Protein AF-A0A536LM38-F1 (afdb_monomer_lite)

pLDDT: mean 91.19, std 13.63, range [39.88, 98.75]

Structure (mmCIF, N/CA/C/O backbone):
data_AF-A0A536LM38-F1
#
_entry.id   AF-A0A536LM38-F1
#
loop_
_atom_site.group_PDB
_atom_site.id
_atom_site.type_symbol
_atom_site.label_atom_id
_atom_site.label_alt_id
_atom_site.label_comp_id
_atom_site.label_asym_id
_atom_site.label_entity_id
_atom_site.label_seq_id
_atom_site.pdbx_PDB_ins_code
_atom_site.Cartn_x
_atom_site.Cartn_y
_atom_site.Cartn_z
_atom_site.occupancy
_atom_site.B_iso_or_equiv
_atom_site.auth_seq_id
_atom_site.auth_comp_id
_atom_site.auth_asym_id
_atom_site.auth_atom_id
_atom_site.pdbx_PDB_model_num
ATOM 1 N N . MET A 1 1 ? -27.573 22.264 -14.269 1.00 39.88 1 MET A N 1
ATOM 2 C CA . MET A 1 1 ? -26.984 22.253 -12.913 1.00 39.88 1 MET A CA 1
ATOM 3 C C . MET A 1 1 ? -26.660 20.811 -12.567 1.00 39.88 1 MET A C 1
ATOM 5 O O . MET A 1 1 ? -27.581 20.036 -12.357 1.00 39.88 1 MET A O 1
ATOM 9 N N . SER A 1 2 ? -25.389 20.416 -12.665 1.00 48.09 2 SER A N 1
ATOM 10 C CA . SER A 1 2 ? -24.975 19.021 -12.457 1.00 48.09 2 SER A CA 1
ATOM 11 C C . SER A 1 2 ? -24.97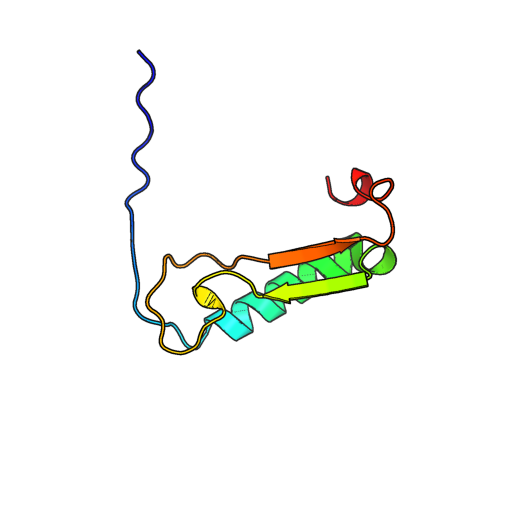6 18.713 -10.963 1.00 48.09 2 SER A C 1
ATOM 13 O O . SER A 1 2 ? -24.215 19.326 -10.218 1.00 48.09 2 SER A O 1
ATOM 15 N N . GLN A 1 3 ? -25.844 17.803 -10.519 1.00 47.16 3 GLN A N 1
ATOM 16 C CA . GLN A 1 3 ? -25.819 17.298 -9.148 1.00 47.16 3 GLN A CA 1
ATOM 17 C C . GLN A 1 3 ? -24.539 16.483 -8.942 1.00 47.16 3 GLN A C 1
ATOM 19 O O . GLN A 1 3 ? -24.273 15.532 -9.675 1.00 47.16 3 GLN A O 1
ATOM 24 N N . ALA A 1 4 ? -23.743 16.862 -7.945 1.00 58.31 4 ALA A N 1
ATOM 25 C CA . ALA A 1 4 ? -22.693 16.005 -7.424 1.00 58.31 4 ALA A CA 1
ATOM 26 C C . ALA A 1 4 ? -23.358 14.809 -6.730 1.00 58.31 4 ALA A C 1
ATOM 28 O O . ALA A 1 4 ? -24.156 14.981 -5.808 1.00 58.31 4 ALA A O 1
ATOM 29 N N . VAL A 1 5 ? -23.049 13.597 -7.189 1.00 56.78 5 VAL A N 1
ATOM 30 C CA . VAL A 1 5 ? -23.462 12.361 -6.520 1.00 56.78 5 VAL A CA 1
ATOM 31 C C . VAL A 1 5 ? -22.782 12.333 -5.152 1.00 56.78 5 VAL A C 1
ATOM 33 O O . VAL A 1 5 ? -21.570 12.152 -5.049 1.00 56.78 5 VAL A O 1
ATOM 36 N N . SER A 1 6 ? -23.562 12.546 -4.095 1.00 58.19 6 SER A N 1
ATOM 37 C CA . SER A 1 6 ? -23.130 12.376 -2.709 1.00 58.19 6 SER A CA 1
ATOM 38 C C . SER A 1 6 ? -22.879 10.886 -2.460 1.00 58.19 6 SER A C 1
ATOM 40 O O . SER A 1 6 ? -23.787 10.132 -2.113 1.00 58.19 6 SER A O 1
ATOM 42 N N . LYS A 1 7 ? -21.650 10.421 -2.715 1.00 67.69 7 LYS A N 1
ATOM 43 C CA . LYS A 1 7 ? -21.201 9.094 -2.275 1.00 67.69 7 LYS A CA 1
ATOM 44 C C . LYS A 1 7 ? -21.260 9.116 -0.748 1.00 67.69 7 LYS A C 1
ATOM 46 O O . LYS A 1 7 ? -20.563 9.931 -0.147 1.00 67.69 7 LYS A O 1
ATOM 51 N N . SER A 1 8 ? -22.102 8.283 -0.129 1.00 72.56 8 SER A N 1
ATOM 52 C CA . SER A 1 8 ? -22.263 8.295 1.329 1.00 72.56 8 SER A CA 1
ATOM 53 C C . SER A 1 8 ? -20.895 8.142 1.993 1.00 72.56 8 SER A C 1
ATOM 55 O O . SER A 1 8 ? -20.152 7.199 1.701 1.00 72.56 8 SER A O 1
ATOM 57 N N . LEU A 1 9 ? -20.540 9.100 2.845 1.00 81.19 9 LEU A N 1
ATOM 58 C CA . LEU A 1 9 ? -19.251 9.127 3.519 1.00 81.19 9 LEU A CA 1
ATOM 59 C C . LEU A 1 9 ? -19.294 8.122 4.680 1.00 81.19 9 LEU A C 1
ATOM 61 O O . LEU A 1 9 ? -19.658 8.470 5.797 1.00 81.19 9 LEU A O 1
ATOM 65 N N . VAL A 1 10 ? -19.004 6.852 4.392 1.00 90.88 10 VAL A N 1
ATOM 66 C CA . VAL A 1 10 ? -18.917 5.800 5.414 1.00 90.88 10 VAL A CA 1
ATOM 67 C C . VAL A 1 10 ? -17.501 5.783 5.972 1.00 90.88 10 VAL A C 1
ATOM 69 O O . VAL A 1 10 ? -16.545 5.577 5.222 1.00 90.88 10 VAL A O 1
ATOM 72 N N . ILE A 1 11 ? -17.390 5.996 7.280 1.00 96.31 11 ILE A N 1
ATOM 73 C CA . ILE A 1 11 ? -16.185 5.742 8.068 1.00 96.31 11 ILE A CA 1
ATOM 74 C C . ILE A 1 11 ? -16.461 4.494 8.905 1.00 96.31 11 ILE A C 1
ATOM 76 O O . ILE A 1 11 ? -17.511 4.405 9.538 1.00 96.31 11 ILE A O 1
ATOM 80 N N . ALA A 1 12 ? -15.544 3.536 8.863 1.00 96.44 12 ALA A N 1
ATOM 81 C CA . ALA A 1 12 ? -15.587 2.299 9.627 1.00 96.44 12 ALA A CA 1
ATOM 82 C C . ALA A 1 12 ? -14.435 2.276 10.635 1.00 96.44 12 ALA A C 1
ATOM 84 O O . ALA A 1 12 ? -13.387 2.885 10.396 1.00 96.44 12 ALA A O 1
ATOM 85 N N . ASP A 1 13 ? -14.626 1.558 11.740 1.00 98.38 13 ASP A N 1
ATOM 86 C CA . ASP A 1 13 ? -13.526 1.204 12.635 1.00 98.38 13 ASP A CA 1
ATOM 87 C C . ASP A 1 13 ? -12.458 0.405 11.880 1.00 98.38 13 ASP A C 1
ATOM 89 O O . ASP A 1 13 ? -12.715 -0.142 10.803 1.00 98.38 13 ASP A O 1
ATOM 93 N N . TYR A 1 14 ? 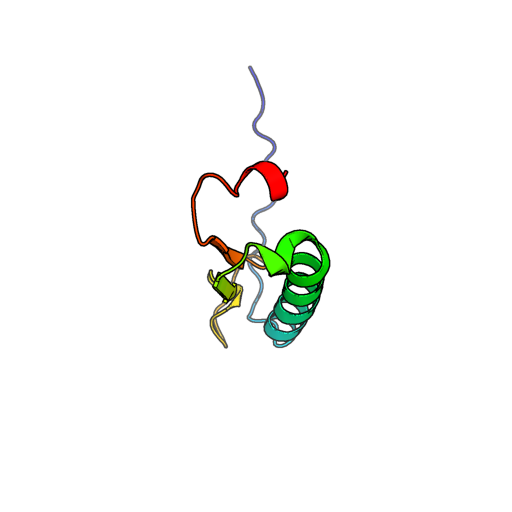-11.249 0.355 12.442 1.00 98.31 14 TYR A N 1
ATOM 94 C CA . TYR A 1 14 ? -10.154 -0.384 11.827 1.00 98.31 14 TYR A CA 1
ATOM 95 C C . TYR A 1 14 ? -10.531 -1.851 11.603 1.00 98.31 14 TYR A C 1
ATOM 97 O O . TYR A 1 14 ? -10.854 -2.568 12.553 1.00 98.31 14 TYR A O 1
ATOM 105 N N . ASP A 1 15 ? -10.434 -2.300 10.355 1.00 98.44 15 ASP A N 1
ATOM 106 C CA . ASP A 1 15 ? -10.633 -3.697 9.994 1.00 98.44 15 ASP A CA 1
ATOM 107 C C . ASP A 1 15 ? -9.268 -4.409 9.923 1.00 98.44 15 ASP A C 1
ATOM 109 O O . ASP A 1 15 ? -8.426 -4.043 9.092 1.00 98.44 15 ASP A O 1
ATOM 113 N N . PRO A 1 16 ? -9.020 -5.447 10.745 1.00 98.38 16 PRO A N 1
ATOM 114 C CA . PRO A 1 16 ? -7.770 -6.204 10.708 1.00 98.38 16 PRO A CA 1
ATOM 115 C C . PRO A 1 16 ? -7.536 -6.956 9.390 1.00 98.38 16 PRO A C 1
ATOM 117 O O . PRO A 1 16 ? -6.435 -7.465 9.184 1.00 98.38 16 PRO A O 1
ATOM 120 N N . HIS A 1 17 ? -8.522 -7.020 8.489 1.00 98.56 17 HIS A N 1
ATOM 121 C CA . HIS A 1 17 ? -8.353 -7.594 7.154 1.00 98.56 17 HIS A CA 1
ATOM 122 C C . HIS A 1 17 ? -7.763 -6.608 6.134 1.00 98.56 17 HIS A C 1
ATOM 124 O O . HIS A 1 17 ? -7.304 -7.050 5.081 1.00 98.56 17 HIS A O 1
ATOM 130 N N . TRP A 1 18 ? -7.711 -5.297 6.407 1.00 98.69 18 TRP A N 1
ATOM 131 C CA . TRP A 1 18 ? -7.156 -4.321 5.454 1.00 98.69 18 TRP A CA 1
ATOM 132 C C . TRP A 1 18 ? -5.720 -4.630 4.993 1.00 98.69 18 TRP A C 1
ATOM 134 O O . TRP A 1 18 ? -5.479 -4.531 3.788 1.00 98.69 18 TRP A O 1
ATOM 144 N N . PRO A 1 19 ? -4.782 -5.073 5.859 1.00 98.69 19 PRO A N 1
ATOM 145 C CA . PRO A 1 19 ? -3.454 -5.495 5.409 1.00 98.69 19 PRO A CA 1
ATOM 146 C C . PRO A 1 19 ? -3.492 -6.670 4.420 1.00 98.69 19 PRO A C 1
ATOM 148 O O . PRO A 1 19 ? -2.735 -6.689 3.454 1.00 98.69 19 PRO A O 1
ATOM 151 N N . GLN A 1 20 ? -4.395 -7.637 4.617 1.00 98.69 20 GLN A N 1
ATOM 152 C CA . GLN A 1 20 ? -4.557 -8.756 3.685 1.00 98.69 20 GLN A CA 1
ATOM 153 C C . GLN A 1 20 ? -5.122 -8.277 2.342 1.00 98.69 20 GLN A C 1
ATOM 155 O O . GLN A 1 20 ? -4.613 -8.658 1.291 1.00 98.69 20 GLN A O 1
ATOM 160 N N . MET A 1 21 ? -6.145 -7.418 2.367 1.00 98.62 21 MET A N 1
ATOM 161 C CA . MET A 1 21 ? -6.734 -6.849 1.148 1.00 98.62 21 MET A CA 1
ATOM 162 C C . MET A 1 21 ? -5.695 -6.068 0.333 1.00 98.62 21 MET A C 1
ATOM 164 O O . MET A 1 21 ? -5.685 -6.151 -0.897 1.00 98.62 21 MET A O 1
ATOM 168 N N . TYR A 1 22 ? -4.801 -5.345 1.015 1.00 98.75 22 TYR A N 1
ATOM 169 C CA . TYR A 1 22 ? -3.643 -4.719 0.391 1.00 98.75 22 TYR A CA 1
ATOM 170 C C . TYR A 1 22 ? -2.721 -5.742 -0.278 1.00 98.75 22 TYR A C 1
ATOM 172 O O . TYR A 1 22 ? -2.418 -5.572 -1.455 1.00 98.75 22 TYR A O 1
ATOM 180 N N . GLU A 1 23 ? -2.302 -6.808 0.410 1.00 98.75 23 GLU A N 1
ATOM 181 C CA . GLU A 1 23 ? -1.403 -7.813 -0.181 1.00 98.75 23 GLU A CA 1
ATOM 182 C C . GLU A 1 23 ? -2.014 -8.508 -1.406 1.00 98.75 23 GLU A C 1
ATOM 184 O O . GLU A 1 23 ? -1.324 -8.763 -2.396 1.00 98.75 23 GLU A O 1
ATOM 189 N N . GLU A 1 24 ? -3.322 -8.765 -1.386 1.00 98.69 24 GLU A N 1
ATOM 190 C CA . GLU A 1 24 ? -4.038 -9.334 -2.526 1.00 98.69 24 GLU A CA 1
ATOM 191 C C . GLU A 1 24 ? -4.027 -8.400 -3.745 1.00 98.69 24 GLU A C 1
ATOM 193 O O . GLU A 1 24 ? -3.778 -8.849 -4.867 1.00 98.69 24 GLU A O 1
ATOM 198 N N . GLU A 1 25 ? -4.275 -7.103 -3.549 1.00 98.19 25 GLU A N 1
ATOM 199 C CA . GLU A 1 25 ? -4.227 -6.118 -4.636 1.00 98.19 25 GLU A CA 1
ATOM 200 C C . GLU A 1 25 ? -2.790 -5.841 -5.088 1.00 98.19 25 GLU A C 1
ATOM 202 O O . GLU A 1 25 ? -2.509 -5.799 -6.284 1.00 98.19 25 GLU A O 1
ATOM 207 N N . ARG A 1 26 ? -1.843 -5.763 -4.153 1.00 98.50 26 ARG A N 1
ATOM 208 C CA . ARG A 1 26 ? -0.410 -5.668 -4.438 1.00 98.50 26 ARG A CA 1
ATOM 209 C C . ARG A 1 26 ? 0.039 -6.805 -5.354 1.00 98.50 26 ARG A C 1
ATOM 211 O O . ARG A 1 26 ? 0.734 -6.558 -6.337 1.00 98.50 26 ARG A O 1
ATOM 218 N N . ALA A 1 27 ? -0.378 -8.041 -5.077 1.00 98.38 27 ALA A N 1
ATOM 219 C CA . ALA A 1 27 ? -0.068 -9.189 -5.924 1.00 98.38 27 ALA A CA 1
ATOM 220 C C . ALA A 1 27 ? -0.680 -9.062 -7.330 1.00 98.38 27 ALA A C 1
ATOM 222 O O . ALA A 1 27 ? -0.016 -9.394 -8.316 1.00 98.38 27 ALA A O 1
ATOM 223 N N . ARG A 1 28 ? -1.915 -8.552 -7.448 1.00 97.94 28 ARG A N 1
ATOM 224 C CA . ARG A 1 28 ? -2.555 -8.276 -8.748 1.00 97.94 28 ARG A CA 1
ATOM 225 C C . ARG A 1 28 ? -1.784 -7.226 -9.548 1.00 97.94 28 ARG A C 1
ATOM 227 O O . ARG A 1 28 ? -1.488 -7.466 -10.718 1.00 97.94 28 ARG A O 1
ATOM 234 N N . ILE A 1 29 ? -1.399 -6.121 -8.913 1.00 96.50 29 ILE A N 1
ATOM 235 C CA . ILE A 1 29 ? -0.631 -5.035 -9.537 1.00 96.50 29 ILE A CA 1
ATOM 236 C C . ILE A 1 29 ? 0.747 -5.533 -9.991 1.00 96.50 29 ILE A C 1
ATOM 238 O O . ILE A 1 29 ? 1.126 -5.335 -11.144 1.00 96.50 29 ILE A O 1
ATOM 242 N N . LEU A 1 30 ? 1.485 -6.237 -9.126 1.00 96.69 30 LEU A N 1
ATOM 243 C CA . LEU A 1 30 ? 2.805 -6.779 -9.468 1.00 96.69 30 LEU A CA 1
ATOM 244 C C . LEU A 1 30 ? 2.734 -7.814 -10.592 1.00 96.69 30 LEU A C 1
ATOM 246 O O . LEU A 1 30 ? 3.629 -7.872 -11.430 1.00 96.69 30 LEU A O 1
ATOM 250 N N . LYS A 1 31 ? 1.662 -8.607 -10.658 1.00 97.12 31 LYS A N 1
ATOM 251 C CA . LYS A 1 31 ? 1.448 -9.527 -11.77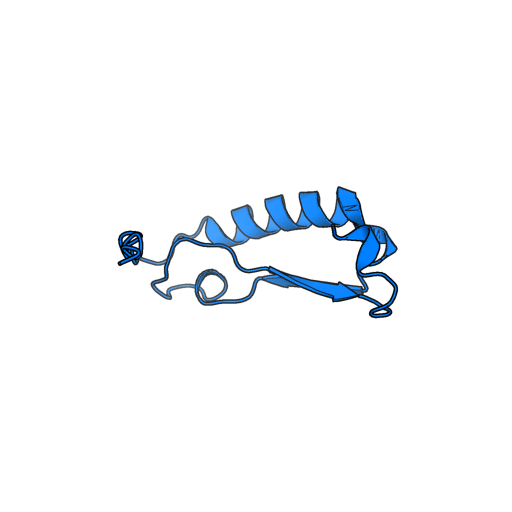7 1.00 97.12 31 LYS A CA 1
ATOM 252 C C . LYS A 1 31 ? 1.217 -8.791 -13.103 1.00 97.12 31 LYS A C 1
ATOM 254 O O . LYS A 1 31 ? 1.608 -9.311 -14.142 1.00 97.12 31 LYS A O 1
ATOM 259 N N . ALA A 1 32 ? 0.566 -7.630 -13.078 1.00 94.69 32 ALA A N 1
ATOM 260 C CA . ALA A 1 32 ? 0.254 -6.865 -14.282 1.00 94.69 32 ALA A CA 1
ATOM 261 C C . ALA A 1 32 ? 1.449 -6.040 -14.790 1.00 94.69 32 ALA A C 1
ATOM 263 O O . ALA A 1 32 ? 1.716 -6.031 -15.988 1.00 94.69 32 ALA A O 1
ATOM 264 N N . ILE A 1 33 ? 2.160 -5.352 -13.889 1.00 94.06 33 ILE A N 1
ATOM 265 C CA . ILE A 1 33 ? 3.163 -4.329 -14.243 1.00 94.06 33 ILE A CA 1
ATOM 266 C C . ILE A 1 33 ? 4.437 -4.386 -13.383 1.00 94.06 33 ILE A C 1
ATOM 268 O O . ILE A 1 33 ? 5.187 -3.412 -13.316 1.00 94.06 33 ILE A O 1
ATOM 272 N N . GLY A 1 34 ? 4.699 -5.509 -12.708 1.00 94.88 34 GLY A N 1
ATOM 273 C CA . GLY A 1 34 ? 5.790 -5.644 -11.735 1.00 94.88 34 GLY A CA 1
ATOM 274 C C . GLY A 1 34 ? 7.183 -5.334 -12.280 1.00 94.88 34 GLY A C 1
ATOM 275 O O . GLY A 1 34 ? 7.996 -4.781 -11.546 1.00 94.88 34 GLY A O 1
ATOM 276 N N . ASP A 1 35 ? 7.435 -5.590 -13.566 1.00 94.31 35 ASP A N 1
ATOM 277 C CA . ASP A 1 35 ? 8.724 -5.302 -14.216 1.00 94.31 35 ASP A CA 1
ATOM 278 C C . ASP A 1 35 ? 9.081 -3.803 -14.222 1.00 94.31 35 ASP A C 1
ATOM 280 O O . ASP A 1 35 ? 10.253 -3.432 -14.324 1.00 94.31 35 ASP A O 1
ATOM 284 N N . TRP A 1 36 ? 8.079 -2.931 -14.088 1.00 94.69 36 TRP A N 1
ATOM 285 C CA . TRP A 1 36 ? 8.229 -1.473 -14.126 1.00 94.69 36 TRP A CA 1
ATOM 286 C C . TRP A 1 36 ? 8.212 -0.826 -12.736 1.00 94.69 36 TRP A C 1
ATOM 288 O O . TRP A 1 36 ? 8.586 0.343 -12.587 1.00 94.69 36 TRP A O 1
ATOM 298 N N . ILE A 1 37 ? 7.806 -1.583 -11.714 1.00 95.75 37 ILE A N 1
ATOM 299 C CA . ILE A 1 37 ? 7.658 -1.118 -10.336 1.00 95.75 37 ILE A CA 1
ATOM 300 C C . ILE A 1 37 ? 8.984 -1.270 -9.583 1.00 95.75 37 ILE A C 1
ATOM 302 O O . ILE A 1 37 ? 9.596 -2.334 -9.563 1.00 95.75 37 ILE A O 1
ATOM 306 N N . VAL A 1 38 ? 9.412 -0.204 -8.904 1.00 96.81 38 VAL A N 1
ATOM 307 C CA . VAL A 1 38 ? 10.583 -0.209 -8.006 1.00 96.81 38 VAL A CA 1
ATOM 308 C C . VAL A 1 38 ? 10.207 -0.262 -6.526 1.00 96.81 38 VAL A C 1
ATOM 310 O O . VAL A 1 38 ? 11.019 -0.695 -5.714 1.00 96.81 38 VAL A O 1
ATOM 313 N N . ALA A 1 39 ? 8.993 0.163 -6.173 1.00 97.12 39 ALA A N 1
ATOM 314 C CA . ALA A 1 39 ? 8.450 0.107 -4.819 1.00 97.12 39 ALA A CA 1
ATOM 315 C C . ALA A 1 39 ? 6.920 0.040 -4.874 1.00 97.12 39 ALA A C 1
ATOM 317 O O . ALA A 1 39 ? 6.312 0.661 -5.744 1.00 97.12 39 ALA A O 1
ATOM 318 N N . ILE A 1 40 ? 6.300 -0.693 -3.951 1.00 97.75 40 ILE A N 1
ATOM 319 C CA . ILE A 1 40 ? 4.843 -0.737 -3.800 1.00 97.75 40 ILE A CA 1
ATOM 320 C C . ILE A 1 40 ? 4.486 -0.793 -2.314 1.00 97.75 40 ILE A C 1
ATOM 322 O O . ILE A 1 40 ? 5.037 -1.622 -1.587 1.00 97.75 40 ILE A O 1
ATOM 326 N N . GLU A 1 41 ? 3.619 0.114 -1.870 1.00 98.25 41 GLU A N 1
ATOM 327 C CA . GLU A 1 41 ? 3.349 0.371 -0.451 1.00 98.25 41 GLU A CA 1
ATOM 328 C C . GLU A 1 41 ? 1.855 0.586 -0.180 1.00 98.25 41 GLU A C 1
ATOM 330 O O . GLU A 1 41 ? 1.147 1.206 -0.981 1.00 98.25 41 GLU A O 1
ATOM 335 N N . HIS A 1 42 ? 1.390 0.108 0.981 1.00 98.56 42 HIS A N 1
ATOM 336 C CA . HIS A 1 42 ? 0.062 0.417 1.517 1.00 98.56 42 HIS A CA 1
ATOM 337 C C . HIS A 1 42 ? 0.109 1.815 2.122 1.00 98.56 42 HIS A C 1
ATOM 339 O O . HIS A 1 42 ? 0.892 2.067 3.037 1.00 98.56 42 HIS A O 1
ATOM 345 N N . CYS A 1 43 ? -0.715 2.729 1.618 1.00 97.81 43 CYS A N 1
ATOM 346 C CA . CYS A 1 43 ? -0.795 4.093 2.122 1.00 97.81 43 CYS A CA 1
ATOM 347 C C . CYS A 1 43 ? -2.220 4.441 2.581 1.00 97.81 43 CYS A C 1
ATOM 349 O O . CYS A 1 43 ? -3.138 3.623 2.531 1.00 97.81 43 CYS A O 1
ATOM 351 N N . GLY A 1 44 ? -2.398 5.661 3.092 1.00 97.25 44 GLY A N 1
ATOM 352 C CA . GLY A 1 44 ? -3.687 6.124 3.606 1.00 97.25 44 GLY A CA 1
ATOM 353 C C . GLY A 1 44 ? -4.039 5.571 4.992 1.00 97.25 44 GLY A C 1
ATOM 354 O O . GLY A 1 44 ? -3.265 4.864 5.636 1.00 97.25 44 GLY A O 1
ATOM 355 N N . SER A 1 45 ? -5.220 5.940 5.493 1.00 98.19 45 SER A N 1
ATOM 356 C CA . SER A 1 45 ? -5.636 5.618 6.867 1.00 98.19 45 SER A CA 1
ATOM 357 C C . SER A 1 45 ? -5.842 4.121 7.107 1.00 98.19 45 SER A C 1
ATOM 359 O O . SER A 1 45 ? -5.661 3.668 8.232 1.00 98.19 45 SER A O 1
ATOM 361 N N . THR A 1 46 ? -6.163 3.343 6.068 1.00 98.44 46 THR A N 1
ATOM 362 C CA . THR A 1 46 ? -6.333 1.885 6.188 1.00 98.44 46 THR A CA 1
ATOM 363 C C . THR A 1 46 ? -5.015 1.138 6.416 1.00 98.44 46 THR A C 1
ATOM 365 O O . THR A 1 46 ? -5.038 -0.007 6.863 1.00 98.44 46 THR A O 1
ATOM 368 N N . ALA A 1 47 ? -3.869 1.788 6.187 1.00 98.31 47 ALA A N 1
ATOM 369 C CA . ALA A 1 47 ? -2.542 1.256 6.497 1.00 98.31 47 ALA A CA 1
ATOM 370 C C . ALA A 1 47 ? -2.141 1.424 7.977 1.00 98.31 47 ALA A C 1
ATOM 372 O O . ALA A 1 47 ? -1.091 0.932 8.385 1.00 98.31 47 ALA A O 1
ATOM 373 N N . VAL A 1 48 ? -2.944 2.125 8.791 1.00 98.38 48 VAL A N 1
ATOM 374 C CA . VAL A 1 48 ? -2.625 2.439 10.193 1.00 98.38 48 VAL A CA 1
ATOM 375 C C . VAL A 1 48 ? -3.481 1.580 11.134 1.00 98.38 48 VAL A C 1
ATOM 377 O O . VAL A 1 48 ? -4.678 1.842 11.274 1.00 98.38 48 VAL A O 1
ATOM 380 N N . PRO A 1 49 ? -2.900 0.574 11.817 1.00 98.06 49 PRO A N 1
ATOM 381 C CA . PRO A 1 49 ? -3.627 -0.250 12.777 1.00 98.06 49 PRO A CA 1
ATOM 382 C C . PRO A 1 49 ? -4.352 0.568 13.846 1.00 98.06 49 PRO A C 1
ATOM 384 O O . PRO A 1 49 ? -3.767 1.441 14.485 1.00 98.06 49 PRO A O 1
AT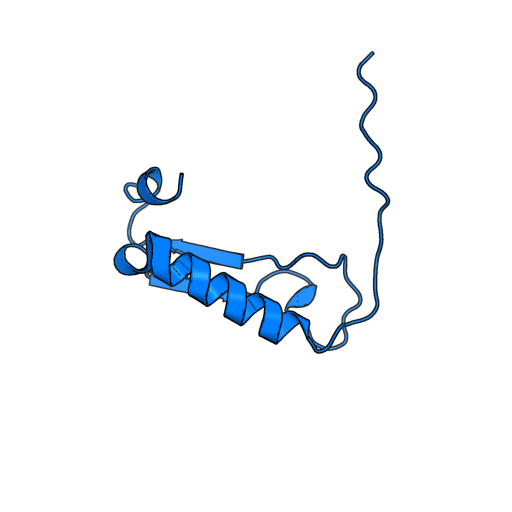OM 387 N N . GLY A 1 50 ? -5.634 0.263 14.050 1.00 97.88 50 GLY A N 1
ATOM 388 C CA . GLY A 1 50 ? -6.487 0.924 15.041 1.00 97.88 50 GLY A CA 1
ATOM 389 C C . GLY A 1 50 ? -7.079 2.269 14.606 1.00 97.88 50 GLY A C 1
ATOM 390 O O . GLY A 1 50 ? -7.845 2.854 15.369 1.00 97.88 50 GLY A O 1
ATOM 391 N N . LEU A 1 51 ? -6.776 2.763 13.400 1.00 98.31 51 LEU A N 1
ATOM 392 C CA . LEU A 1 51 ? -7.340 4.012 12.892 1.00 98.31 51 LEU A CA 1
ATOM 393 C C . LEU A 1 51 ? -8.648 3.767 12.127 1.00 98.31 51 LEU A C 1
ATOM 395 O O . LEU A 1 51 ? -8.668 3.041 11.135 1.00 98.31 51 LEU A O 1
ATOM 399 N N . ALA A 1 52 ? -9.733 4.415 12.557 1.00 97.94 52 ALA A N 1
ATOM 400 C CA . ALA A 1 52 ? -10.981 4.440 11.800 1.00 97.94 52 ALA A CA 1
ATOM 401 C C . ALA A 1 52 ? -10.790 5.183 10.468 1.00 97.94 52 ALA A C 1
ATOM 403 O O . ALA A 1 52 ? -10.170 6.249 10.414 1.00 97.94 52 ALA A O 1
ATOM 404 N N . ALA A 1 53 ? -11.330 4.629 9.388 1.00 97.50 53 ALA A N 1
ATOM 405 C CA . ALA A 1 53 ? -11.084 5.109 8.037 1.00 97.50 53 ALA A CA 1
ATOM 406 C C . ALA A 1 53 ? -12.275 4.856 7.114 1.00 97.50 53 ALA A C 1
ATOM 408 O O . ALA A 1 53 ? -13.171 4.058 7.386 1.00 97.50 53 ALA A O 1
ATOM 409 N N . LYS A 1 54 ? -12.265 5.518 5.960 1.00 96.69 54 LYS A N 1
ATOM 410 C CA . LYS A 1 54 ? -13.086 5.080 4.834 1.00 96.69 54 LYS A CA 1
ATOM 411 C C . LYS A 1 54 ? -12.559 3.712 4.366 1.00 96.69 54 LYS A C 1
ATOM 413 O O . LYS A 1 54 ? -11.346 3.603 4.203 1.00 96.69 54 LYS A O 1
ATOM 418 N N . PRO A 1 55 ? -13.411 2.702 4.104 1.00 96.38 55 PRO A N 1
ATOM 419 C CA . PRO A 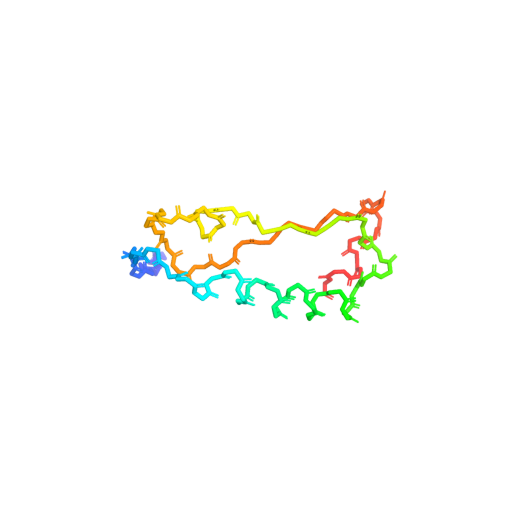1 55 ? -12.969 1.353 3.734 1.00 96.38 55 PRO A CA 1
ATOM 420 C C . PRO A 1 55 ? -12.485 1.302 2.273 1.00 96.38 55 PRO A C 1
ATOM 422 O O . PRO A 1 55 ? -13.142 0.754 1.390 1.00 96.38 55 PRO A O 1
ATOM 425 N N . VAL A 1 56 ? -11.357 1.957 2.006 1.00 96.75 56 VAL A N 1
ATOM 426 C CA . VAL A 1 56 ? -10.672 2.033 0.712 1.00 96.75 56 VAL A CA 1
ATOM 427 C C . VAL A 1 56 ? -9.192 1.748 0.955 1.00 96.75 56 VAL A C 1
ATOM 429 O O . VAL A 1 56 ? -8.578 2.343 1.838 1.00 96.75 56 VAL A O 1
ATOM 432 N N . ILE A 1 57 ? -8.634 0.812 0.190 1.00 98.19 57 ILE A N 1
ATOM 433 C CA . ILE A 1 57 ? -7.203 0.506 0.213 1.00 98.19 57 ILE A CA 1
ATOM 434 C C . ILE A 1 57 ? -6.511 1.446 -0.772 1.00 98.19 57 ILE A C 1
ATOM 436 O O . ILE A 1 57 ? -6.759 1.366 -1.974 1.00 98.19 57 ILE A O 1
ATOM 440 N N . ASP A 1 58 ? -5.666 2.336 -0.259 1.00 98.44 58 ASP A N 1
ATOM 441 C CA . ASP A 1 58 ? -4.825 3.205 -1.075 1.00 98.44 58 ASP A CA 1
ATOM 442 C C . ASP A 1 58 ? -3.450 2.543 -1.267 1.00 98.44 58 ASP A C 1
ATOM 444 O O . ASP A 1 58 ? -2.855 2.015 -0.325 1.00 98.44 58 ASP A O 1
ATOM 448 N N . ILE A 1 59 ? -2.946 2.539 -2.502 1.00 98.31 59 ILE A N 1
ATOM 449 C CA . ILE A 1 59 ? -1.674 1.898 -2.862 1.00 98.31 59 ILE A CA 1
ATOM 450 C C . ILE A 1 59 ? -0.820 2.892 -3.631 1.00 98.31 59 ILE A C 1
ATOM 452 O O . ILE A 1 59 ? -1.273 3.483 -4.613 1.00 98.31 59 ILE A O 1
ATOM 456 N N . TYR A 1 60 ? 0.439 3.030 -3.224 1.00 97.12 60 TYR A N 1
ATOM 457 C CA . TYR A 1 60 ? 1.445 3.741 -4.000 1.00 97.12 60 TYR A CA 1
ATOM 458 C C . TYR A 1 60 ? 2.369 2.761 -4.701 1.00 97.12 60 TYR A C 1
ATOM 460 O O . TYR A 1 60 ? 2.924 1.870 -4.071 1.00 97.12 60 TYR A O 1
ATOM 468 N N . ALA A 1 61 ? 2.548 2.957 -6.007 1.00 95.69 61 ALA A N 1
ATOM 469 C CA . ALA A 1 61 ? 3.502 2.229 -6.828 1.00 95.69 61 ALA A CA 1
ATOM 470 C C . ALA A 1 61 ? 4.515 3.221 -7.413 1.00 95.69 61 ALA A C 1
ATOM 472 O O . ALA A 1 61 ? 4.167 4.098 -8.204 1.00 95.69 61 ALA A O 1
ATOM 473 N N . GLY A 1 62 ? 5.773 3.096 -7.002 1.00 96.00 62 GLY A N 1
ATOM 474 C CA . GLY A 1 62 ? 6.887 3.843 -7.569 1.00 96.00 62 GLY A CA 1
ATOM 475 C C . GLY A 1 62 ? 7.374 3.177 -8.850 1.00 96.00 62 GLY A C 1
ATOM 476 O O . GLY A 1 62 ? 7.633 1.974 -8.858 1.00 96.00 62 GLY A O 1
ATOM 477 N N . LEU A 1 63 ? 7.543 3.960 -9.914 1.00 95.06 63 LEU A N 1
ATOM 478 C CA . LEU A 1 63 ? 8.135 3.520 -11.180 1.00 95.06 63 LEU A CA 1
ATOM 479 C C . LEU A 1 63 ? 9.589 3.982 -11.278 1.00 95.06 63 LEU A C 1
ATOM 481 O O . LEU A 1 63 ? 9.962 5.014 -10.719 1.00 95.06 63 LEU A O 1
ATOM 485 N N . ARG A 1 64 ? 10.412 3.244 -12.029 1.00 87.81 64 ARG A N 1
ATOM 486 C CA . ARG A 1 64 ? 11.813 3.633 -12.274 1.00 87.81 64 ARG A CA 1
ATOM 487 C C . ARG A 1 64 ? 11.930 4.935 -13.072 1.00 87.81 64 ARG A C 1
ATOM 489 O O . ARG A 1 64 ? 12.837 5.724 -12.820 1.00 87.81 64 ARG A O 1
ATOM 496 N N . SER A 1 65 ? 11.037 5.132 -14.037 1.00 91.88 65 SER A N 1
ATOM 497 C CA . SER A 1 65 ? 10.912 6.343 -14.848 1.00 91.88 65 SER A CA 1
ATOM 498 C C . SER A 1 65 ? 9.436 6.646 -15.090 1.00 91.88 65 SER A C 1
ATOM 500 O O . SER A 1 65 ? 8.620 5.734 -15.225 1.00 91.88 65 SER A O 1
ATOM 502 N N . TRP A 1 66 ? 9.096 7.929 -15.209 1.00 90.62 66 TRP A N 1
ATOM 503 C CA . TRP A 1 66 ? 7.747 8.363 -15.582 1.00 90.62 66 TRP A CA 1
ATOM 504 C C . TRP A 1 66 ? 7.360 7.967 -17.013 1.00 90.62 66 TRP A C 1
ATOM 506 O O . TRP A 1 66 ? 6.177 7.926 -17.357 1.00 90.62 66 TRP A O 1
ATOM 516 N N . ASP A 1 67 ? 8.341 7.633 -17.851 1.00 92.62 67 ASP A N 1
ATOM 517 C CA . ASP A 1 67 ? 8.104 7.085 -19.189 1.00 92.62 67 ASP A CA 1
ATOM 518 C C . ASP A 1 67 ? 7.408 5.720 -19.135 1.00 92.62 67 ASP A C 1
ATOM 520 O O . ASP A 1 67 ? 6.718 5.350 -20.078 1.00 92.62 67 ASP A O 1
ATOM 524 N N . ASN A 1 68 ? 7.505 5.002 -18.007 1.00 90.50 68 ASN A N 1
ATOM 525 C CA . ASN A 1 68 ? 6.857 3.705 -17.819 1.00 90.50 68 ASN A CA 1
ATOM 526 C C . ASN A 1 68 ? 5.381 3.793 -17.378 1.00 90.50 68 ASN A C 1
ATOM 528 O O . ASN A 1 68 ? 4.781 2.798 -16.978 1.00 90.50 68 ASN A O 1
ATOM 532 N N . ARG A 1 69 ? 4.779 4.988 -17.403 1.00 91.62 69 ARG A N 1
ATOM 533 C CA . ARG A 1 69 ? 3.373 5.178 -17.008 1.00 91.62 69 ARG A CA 1
ATOM 534 C C . ARG A 1 69 ? 2.379 4.585 -18.008 1.00 91.62 69 ARG A C 1
ATOM 536 O O . ARG A 1 69 ? 1.247 4.310 -17.634 1.00 91.62 69 ARG A O 1
ATOM 543 N N . GLU A 1 70 ? 2.774 4.424 -19.272 1.00 90.06 70 GLU A N 1
ATOM 544 C CA . GLU A 1 70 ? 1.890 3.898 -20.324 1.00 90.06 70 GLU A CA 1
ATOM 545 C C . GLU A 1 70 ? 1.553 2.423 -20.098 1.00 90.06 70 GLU A C 1
ATOM 547 O O . GLU A 1 70 ? 0.503 1.960 -20.522 1.00 90.06 70 GLU A O 1
ATOM 552 N N . GLN A 1 71 ? 2.408 1.702 -19.373 1.00 86.88 71 GLN A N 1
ATOM 553 C CA . GLN A 1 71 ? 2.175 0.322 -18.967 1.00 86.88 71 GLN A CA 1
ATOM 554 C C . GLN A 1 71 ? 1.139 0.217 -17.836 1.00 86.88 71 GLN A C 1
ATOM 556 O O . GLN A 1 71 ? 0.639 -0.874 -17.591 1.00 86.88 71 GLN A O 1
ATOM 561 N N . CYS A 1 72 ? 0.809 1.328 -17.162 1.00 83.81 72 CYS A N 1
ATOM 562 C CA . CYS A 1 72 ? -0.139 1.377 -16.045 1.00 83.81 72 CYS A CA 1
ATOM 563 C C . CYS A 1 72 ? -1.598 1.668 -16.457 1.00 83.81 72 CYS A C 1
ATOM 565 O O . CYS A 1 72 ? -2.443 1.759 -15.564 1.00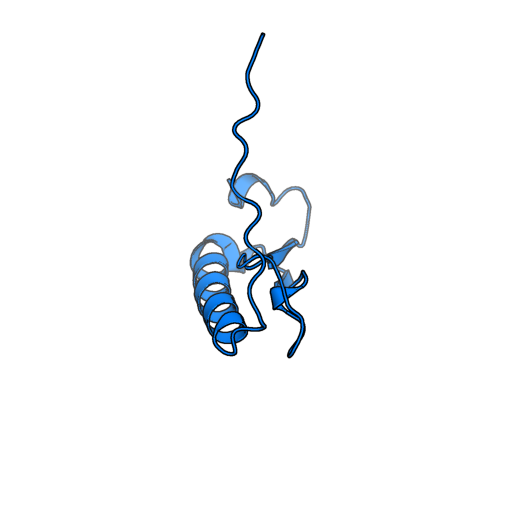 83.81 72 CYS A O 1
ATOM 567 N N . LEU A 1 73 ? -1.883 1.885 -17.748 1.00 67.75 73 LEU A N 1
ATOM 568 C CA . LEU A 1 73 ? -3.205 2.269 -18.274 1.00 67.75 73 LEU A CA 1
ATOM 569 C C . LEU A 1 73 ? -4.001 1.082 -18.826 1.00 67.75 73 LEU A C 1
ATOM 571 O O . LEU A 1 73 ? -3.395 0.219 -19.498 1.00 67.75 73 LEU A O 1
#

Foldseek 3Di:
DDDDPCPPQDWAWQDPCLVVVQVVVVVVCCVQQVVFFPDKDFDDQNNDPGGTGRPDTDMDTDGPDPVSCVSVD

Radius of gyration: 15.3 Å; chains: 1; bounding box: 39×32×35 Å

Sequence (73 aa):
MSQAVSKSLVIADYDPHWPQMYEEERARILKAIGDWIVAIEHCGSTAVPGLAAKPVIDIYAGLRSWDNREQCL

Secondary structure (DSSP, 8-state):
-----------BPPPTTHHHHHHHHHHHHHHHHGGGEEEEEEESGGGSTT--B-S--EEEEEES-GGGGGGG-